Protein AF-A0A965CHT2-F1 (afdb_monomer)

Nearest PDB structures (foldseek):
  9brq-assembly1_7  TM=2.466E-01  e=1.094E+00  Mus musculus
  5d80-assembly1_G  TM=2.137E-01  e=1.612E+00  Saccharomyces cerevisiae S288C
  6o7x-assembly1_M  TM=2.113E-01  e=2.885E+00  Saccharomyces cerevisiae S288C
  4kis-assembly2_B  TM=2.046E-01  e=5.877E+00  Listeria innocua Clip11262

Structure (mmCIF, N/CA/C/O backbone):
data_AF-A0A965CHT2-F1
#
_entry.id   AF-A0A965CHT2-F1
#
loop_
_atom_site.group_PDB
_atom_site.id
_atom_site.type_symbol
_atom_site.label_atom_id
_atom_site.label_alt_id
_atom_site.label_comp_id
_atom_site.label_asym_id
_atom_site.label_entity_id
_atom_site.label_seq_id
_atom_site.pdbx_PDB_ins_code
_atom_site.Cartn_x
_atom_site.Cartn_y
_atom_site.Cartn_z
_atom_site.occupancy
_atom_site.B_iso_or_equiv
_atom_site.auth_seq_id
_atom_site.auth_comp_id
_atom_site.auth_asym_id
_atom_site.auth_atom_id
_atom_site.pdbx_PDB_model_num
ATOM 1 N N . MET A 1 1 ? -28.633 14.892 20.168 1.00 70.06 1 MET A N 1
ATOM 2 C CA . MET A 1 1 ? -27.522 13.957 20.407 1.00 70.06 1 MET A CA 1
ATOM 3 C C . MET A 1 1 ? -26.345 14.785 20.874 1.00 70.06 1 MET A C 1
ATOM 5 O O . MET A 1 1 ? -26.027 15.760 20.203 1.00 70.06 1 MET A O 1
ATOM 9 N N . THR A 1 2 ? -25.797 14.495 22.045 1.00 93.12 2 THR A N 1
ATOM 10 C CA . THR A 1 2 ? -24.672 15.242 22.618 1.00 93.12 2 THR A CA 1
ATOM 11 C C . THR A 1 2 ? -23.346 14.760 22.028 1.00 93.12 2 THR A C 1
ATOM 13 O O . THR A 1 2 ? -23.246 13.650 21.496 1.00 93.12 2 THR A O 1
ATOM 16 N N . ASP A 1 3 ? -22.300 15.576 22.137 1.00 91.50 3 ASP A N 1
ATOM 17 C CA . ASP A 1 3 ? -20.954 15.207 21.679 1.00 91.50 3 ASP A CA 1
ATOM 18 C C . ASP A 1 3 ? -20.419 13.943 22.367 1.00 91.50 3 ASP A C 1
ATOM 20 O O . ASP A 1 3 ? -19.670 13.163 21.771 1.00 91.50 3 ASP A O 1
ATOM 24 N N . ASP A 1 4 ? -20.829 13.703 23.610 1.00 91.94 4 ASP A N 1
ATOM 25 C CA . ASP A 1 4 ? -20.430 12.520 24.368 1.00 91.94 4 ASP A CA 1
ATOM 26 C C . ASP A 1 4 ? -21.152 11.255 23.881 1.00 91.94 4 ASP A C 1
ATOM 28 O O . ASP A 1 4 ? -20.530 10.193 23.765 1.00 91.94 4 ASP A O 1
ATOM 32 N N . GLU A 1 5 ? -22.424 11.370 23.485 1.00 91.69 5 GLU A N 1
ATOM 33 C CA . GLU A 1 5 ? -23.174 10.286 22.835 1.00 91.69 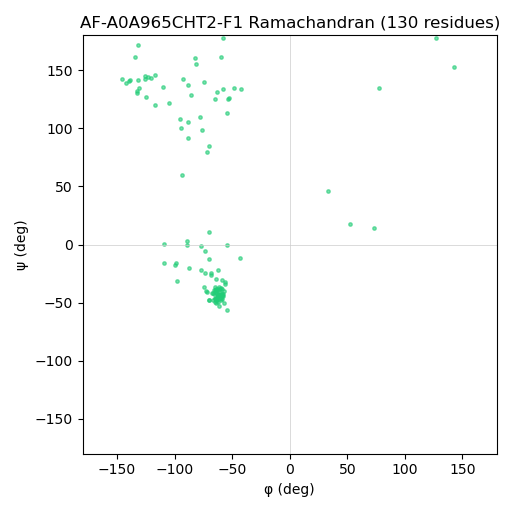5 GLU A CA 1
ATOM 34 C C . GLU A 1 5 ? -22.558 9.912 21.476 1.00 91.69 5 GLU A C 1
ATOM 36 O O . GLU A 1 5 ? -22.420 8.724 21.154 1.00 91.69 5 GLU A O 1
ATOM 41 N N . ILE A 1 6 ? -22.107 10.911 20.703 1.00 93.06 6 ILE A N 1
ATOM 42 C CA . ILE A 1 6 ? -21.389 10.705 19.435 1.00 93.06 6 ILE A CA 1
ATOM 43 C C . ILE A 1 6 ? -20.080 9.943 19.681 1.00 93.06 6 ILE A C 1
ATOM 45 O O . ILE A 1 6 ? -19.838 8.903 19.063 1.00 93.06 6 ILE A O 1
ATOM 49 N N . LYS A 1 7 ? -19.237 10.416 20.609 1.00 92.75 7 LYS A N 1
ATOM 50 C CA . LYS A 1 7 ? -17.935 9.792 20.914 1.00 92.75 7 LYS A CA 1
ATOM 51 C C . LYS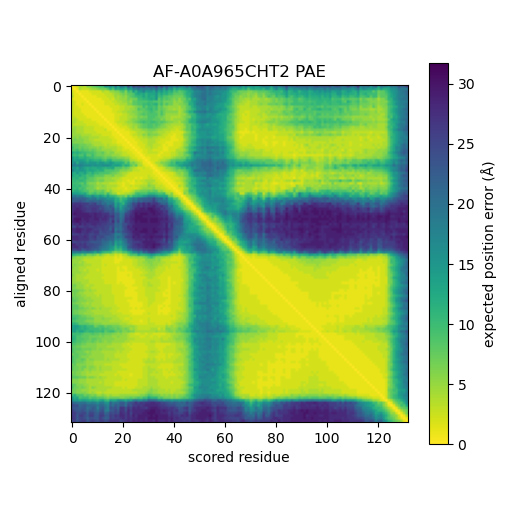 A 1 7 ? -18.084 8.358 21.414 1.00 92.75 7 LYS A C 1
ATOM 53 O O . LYS A 1 7 ? -17.318 7.487 20.999 1.00 92.75 7 LYS A O 1
ATOM 58 N N . SER A 1 8 ? -19.059 8.105 22.286 1.00 92.69 8 SER A N 1
ATOM 59 C CA . SER A 1 8 ? -19.357 6.763 22.794 1.00 92.69 8 SER A CA 1
ATOM 60 C C . SER A 1 8 ? -19.741 5.812 21.658 1.00 92.69 8 SER A C 1
ATOM 62 O O . SER A 1 8 ? -19.180 4.720 21.522 1.00 92.69 8 SER A O 1
ATOM 64 N N . THR A 1 9 ? -20.618 6.273 20.764 1.00 92.69 9 THR A N 1
ATOM 65 C CA . THR A 1 9 ? -21.055 5.500 19.598 1.00 92.69 9 THR A CA 1
ATOM 66 C C . THR A 1 9 ? -19.890 5.182 18.661 1.00 92.69 9 THR A C 1
ATOM 68 O O . THR A 1 9 ? -19.735 4.031 18.253 1.00 92.69 9 THR A O 1
ATOM 71 N N . LEU A 1 10 ? -19.024 6.157 18.371 1.00 90.94 10 LEU A N 1
ATOM 72 C CA . LEU A 1 10 ? -17.845 5.957 17.522 1.00 90.94 10 LEU A CA 1
ATOM 73 C C . LEU A 1 10 ? -16.864 4.941 18.114 1.00 90.94 10 LEU A C 1
ATOM 75 O O . LEU A 1 10 ? -16.393 4.062 17.393 1.00 90.94 10 LEU A O 1
ATOM 79 N N . ARG A 1 11 ? -16.597 5.003 19.426 1.00 89.50 11 ARG A N 1
ATOM 80 C CA . ARG A 1 11 ? -15.729 4.025 20.106 1.00 89.50 11 ARG A CA 1
ATOM 81 C C . ARG A 1 11 ? -16.292 2.612 20.011 1.00 89.50 11 ARG A C 1
ATOM 83 O O . ARG A 1 11 ? -15.547 1.684 19.707 1.00 89.50 11 ARG A O 1
ATOM 90 N N . ARG A 1 12 ? -17.604 2.460 20.216 1.00 90.50 12 ARG A N 1
ATOM 91 C CA . ARG A 1 12 ? -18.296 1.171 20.088 1.00 90.50 12 ARG A CA 1
ATOM 92 C C . ARG A 1 12 ? -18.244 0.634 18.658 1.00 90.50 12 ARG A C 1
ATOM 94 O O . ARG A 1 12 ? -18.065 -0.562 18.463 1.00 90.50 12 ARG A O 1
ATOM 101 N N . ILE A 1 13 ? -18.405 1.486 17.648 1.00 90.25 13 ILE A N 1
ATOM 102 C CA . ILE A 1 13 ? -18.268 1.065 16.246 1.00 90.25 13 ILE A CA 1
ATOM 103 C C . ILE A 1 13 ? -16.829 0.608 15.988 1.00 90.25 13 ILE A C 1
ATOM 105 O O . ILE A 1 13 ? -16.605 -0.505 15.521 1.00 90.25 13 ILE A O 1
ATOM 109 N N . GLN A 1 14 ? -15.847 1.424 16.371 1.00 87.12 14 GLN A N 1
ATOM 110 C CA . GLN A 1 14 ? -14.428 1.132 16.185 1.00 87.12 14 GLN A CA 1
ATOM 111 C C . GLN A 1 14 ? -13.991 -0.189 16.836 1.00 87.12 14 GLN A C 1
ATOM 113 O O . GLN A 1 14 ? -13.207 -0.925 16.237 1.00 87.12 14 GLN A O 1
ATOM 118 N N . SER A 1 15 ? -14.494 -0.516 18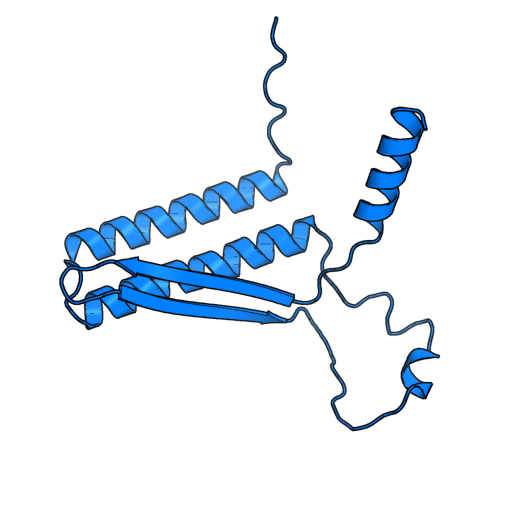.031 1.00 83.56 15 SER A N 1
ATOM 119 C CA . SER A 1 15 ? -14.158 -1.773 18.713 1.00 83.56 15 SER A CA 1
ATOM 120 C C . SER A 1 15 ? -14.729 -3.012 18.016 1.00 83.56 15 SER A C 1
ATOM 122 O O . SER A 1 15 ? -14.152 -4.095 18.136 1.00 83.56 15 SER A O 1
ATOM 124 N N . ASN A 1 16 ? -15.832 -2.855 17.278 1.00 85.75 16 ASN A N 1
ATOM 125 C CA . ASN A 1 16 ? -16.559 -3.951 16.634 1.00 85.75 16 ASN A CA 1
ATOM 126 C C . ASN A 1 16 ? -16.224 -4.136 15.148 1.00 85.75 16 ASN A C 1
ATOM 128 O O . ASN A 1 16 ? -16.510 -5.196 14.603 1.00 85.75 16 ASN A O 1
ATOM 132 N N . ILE A 1 17 ? -15.594 -3.159 14.483 1.00 88.19 17 ILE A N 1
ATOM 133 C CA . ILE A 1 17 ? -15.171 -3.334 13.086 1.00 88.19 17 ILE A CA 1
ATOM 134 C C . ILE A 1 17 ? -14.128 -4.455 12.983 1.00 88.19 17 ILE A C 1
ATOM 136 O O . ILE A 1 17 ? -13.118 -4.463 13.698 1.00 88.19 17 ILE A O 1
ATOM 140 N N . ARG A 1 18 ? -14.361 -5.371 12.040 1.00 88.00 18 ARG A N 1
ATOM 141 C CA . ARG A 1 18 ? -13.425 -6.413 11.613 1.00 88.00 18 ARG A CA 1
ATOM 142 C C . ARG A 1 18 ? -13.222 -6.315 10.106 1.00 88.00 18 ARG A C 1
ATOM 144 O O . ARG A 1 18 ? -14.183 -6.259 9.347 1.00 88.00 18 ARG A O 1
ATOM 151 N N . VAL A 1 19 ? -11.965 -6.238 9.680 1.00 88.88 19 VAL A N 1
ATOM 152 C CA . VAL A 1 19 ? -11.572 -6.123 8.271 1.00 88.88 19 VAL A CA 1
ATOM 153 C C . VAL A 1 19 ? -11.023 -7.463 7.801 1.00 88.88 19 VAL A C 1
ATOM 155 O O . VAL A 1 19 ? -10.041 -7.960 8.342 1.00 88.88 19 VAL A O 1
ATOM 158 N N . THR A 1 20 ? -11.623 -8.033 6.763 1.00 89.56 20 THR A N 1
ATOM 159 C CA . THR A 1 20 ? -11.249 -9.357 6.235 1.00 89.56 20 THR A CA 1
ATOM 160 C C . THR A 1 20 ? -10.353 -9.288 5.002 1.00 89.56 20 THR A C 1
ATOM 162 O O . THR A 1 20 ? -9.693 -10.266 4.661 1.00 89.56 20 THR A O 1
ATOM 165 N N . LYS A 1 21 ? -10.285 -8.134 4.328 1.00 88.69 21 LYS A N 1
ATOM 166 C CA . LYS A 1 21 ? -9.500 -7.949 3.104 1.00 88.69 21 LYS A CA 1
ATOM 167 C C . LYS A 1 21 ? -8.913 -6.548 3.027 1.00 88.69 21 LYS A C 1
ATOM 169 O O . LYS A 1 21 ? -9.574 -5.568 3.364 1.00 88.69 21 LYS A O 1
ATOM 174 N N . VAL A 1 22 ? -7.691 -6.457 2.512 1.00 91.62 22 VAL A N 1
ATOM 175 C CA . VAL A 1 22 ? -7.058 -5.194 2.118 1.00 91.62 22 VAL A CA 1
ATOM 176 C C . VAL A 1 22 ? -6.701 -5.233 0.638 1.00 91.62 22 VAL A C 1
ATOM 178 O O . VAL A 1 22 ? -6.315 -6.272 0.098 1.00 91.62 22 VAL A O 1
ATOM 181 N N . VAL A 1 23 ? -6.846 -4.091 -0.027 1.00 92.38 23 VAL A N 1
ATOM 182 C CA . VAL A 1 23 ? -6.524 -3.906 -1.445 1.00 92.38 23 VAL A CA 1
ATOM 183 C C . VAL A 1 23 ? -5.681 -2.645 -1.578 1.00 92.38 23 VAL A C 1
ATOM 185 O O . VAL A 1 23 ? -5.924 -1.660 -0.877 1.00 92.38 23 VAL A O 1
ATOM 188 N N . ALA A 1 24 ? -4.691 -2.674 -2.464 1.00 94.06 24 ALA A N 1
ATOM 189 C CA . ALA A 1 24 ? -3.931 -1.499 -2.852 1.00 94.06 24 ALA A CA 1
ATOM 190 C C . ALA A 1 24 ? -3.604 -1.541 -4.344 1.00 94.06 24 ALA A C 1
ATOM 192 O O . ALA A 1 24 ? -3.233 -2.580 -4.889 1.00 94.06 24 ALA A O 1
ATOM 193 N N . THR A 1 25 ? -3.725 -0.392 -4.993 1.00 93.44 25 THR A N 1
ATOM 194 C CA . THR A 1 25 ? -3.445 -0.216 -6.418 1.00 93.44 25 THR A CA 1
ATOM 195 C C . THR A 1 25 ? -2.551 0.992 -6.601 1.00 93.44 25 THR A C 1
ATOM 197 O O . THR A 1 25 ? -2.828 2.051 -6.035 1.00 93.44 25 THR A O 1
ATOM 200 N N . ARG A 1 26 ? -1.519 0.855 -7.429 1.00 94.12 26 ARG A N 1
ATOM 201 C CA . ARG A 1 26 ? -0.620 1.944 -7.792 1.00 94.12 26 ARG A CA 1
ATOM 202 C C . ARG A 1 26 ? -0.526 2.100 -9.298 1.00 94.12 26 ARG A C 1
ATOM 204 O O . ARG A 1 26 ? -0.503 1.110 -10.025 1.00 94.12 26 ARG A O 1
ATOM 211 N N . SER A 1 27 ? -0.386 3.348 -9.737 1.00 94.06 27 SER A N 1
ATOM 212 C CA . SER A 1 27 ? 0.131 3.691 -11.054 1.00 94.06 27 SER A CA 1
ATOM 213 C C . SER A 1 27 ? 1.442 4.483 -10.981 1.00 94.06 27 SER A C 1
ATOM 215 O O . SER A 1 27 ? 1.666 5.288 -10.067 1.00 94.06 27 SER A O 1
ATOM 217 N N . VAL A 1 28 ? 2.315 4.252 -11.959 1.00 92.38 28 VAL A N 1
ATOM 218 C CA . VAL A 1 28 ? 3.513 5.049 -12.239 1.00 92.38 28 VAL A CA 1
ATOM 219 C C . VAL A 1 28 ? 3.344 5.649 -13.624 1.00 92.38 28 VAL A C 1
ATOM 221 O O . VAL A 1 28 ? 3.189 4.925 -14.605 1.00 92.38 28 VAL A O 1
ATOM 224 N N . LYS A 1 29 ? 3.361 6.979 -13.693 1.00 90.38 29 LYS A N 1
ATOM 225 C CA . LYS A 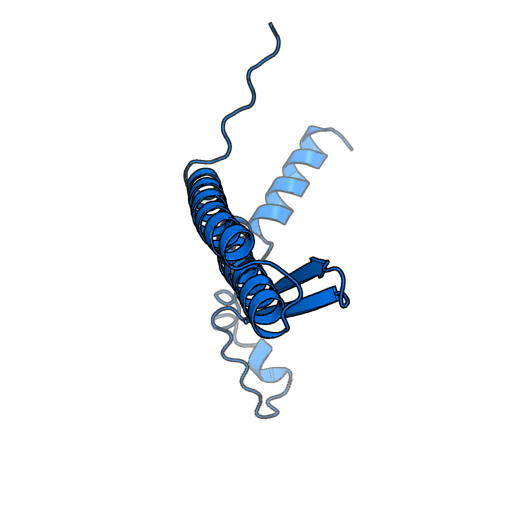1 29 ? 3.239 7.708 -14.954 1.00 90.38 29 LYS A CA 1
ATOM 226 C C . LYS A 1 29 ? 4.609 7.857 -15.600 1.00 90.38 29 LYS A C 1
ATOM 228 O O . LYS A 1 29 ? 5.541 8.331 -14.951 1.00 90.38 29 LYS A O 1
ATOM 233 N N . GLY A 1 30 ? 4.722 7.487 -16.869 1.00 84.81 30 GLY A N 1
ATOM 234 C CA . GLY A 1 30 ? 5.933 7.659 -17.664 1.00 84.81 30 GLY A CA 1
ATOM 235 C C . GLY A 1 30 ? 5.639 8.277 -19.024 1.00 84.81 30 GLY A C 1
ATOM 236 O O . GLY A 1 30 ? 4.489 8.429 -19.429 1.00 84.81 30 GLY A O 1
ATOM 237 N N . LYS A 1 31 ? 6.698 8.635 -19.757 1.00 78.69 31 LYS A N 1
ATOM 238 C CA . LYS A 1 31 ? 6.553 9.237 -21.095 1.00 78.69 31 LYS A CA 1
ATOM 239 C C . LYS A 1 31 ? 5.910 8.285 -22.112 1.00 78.69 31 LYS A C 1
ATOM 241 O O . LYS A 1 31 ? 5.252 8.761 -23.028 1.00 78.69 31 LYS A O 1
ATOM 246 N N . GLY A 1 32 ? 6.106 6.974 -21.954 1.00 80.75 32 GLY A N 1
ATOM 247 C CA . GLY A 1 32 ? 5.536 5.932 -22.816 1.00 80.75 32 GLY A CA 1
ATOM 248 C C . GLY A 1 32 ? 4.157 5.425 -22.382 1.00 80.75 32 GLY A C 1
ATOM 249 O O . GLY A 1 32 ? 3.632 4.510 -23.009 1.00 80.75 32 GLY A O 1
ATOM 250 N N . GLY A 1 33 ? 3.568 6.003 -21.329 1.00 86.62 33 GLY A N 1
ATOM 251 C CA . GLY A 1 33 ? 2.273 5.601 -20.783 1.00 86.62 33 GLY A CA 1
ATOM 252 C C . GLY A 1 33 ? 2.309 5.319 -19.282 1.00 86.62 33 GLY A C 1
ATOM 253 O O . GLY A 1 33 ? 3.352 5.400 -18.626 1.00 86.62 33 GLY A O 1
ATOM 254 N N . ASP A 1 34 ? 1.139 4.990 -18.741 1.00 91.00 34 ASP A N 1
ATOM 255 C CA . ASP A 1 34 ? 0.962 4.655 -17.332 1.00 91.00 34 ASP A CA 1
ATOM 256 C C . ASP A 1 34 ? 1.179 3.152 -17.114 1.00 91.00 34 ASP A C 1
ATOM 258 O O . ASP A 1 34 ? 0.703 2.312 -17.875 1.00 91.00 34 ASP A O 1
ATOM 262 N N . THR A 1 35 ? 1.895 2.805 -16.049 1.00 90.81 35 THR A N 1
ATOM 263 C CA . THR A 1 35 ? 2.087 1.418 -15.611 1.00 90.81 35 THR A CA 1
ATOM 264 C C . THR A 1 35 ? 1.329 1.180 -14.316 1.00 90.81 35 THR A C 1
ATOM 266 O O . THR A 1 35 ? 1.402 2.016 -13.418 1.00 90.81 35 THR A O 1
ATOM 269 N N . TYR A 1 36 ? 0.624 0.054 -14.199 1.00 92.06 36 TYR A N 1
ATOM 270 C CA . TYR A 1 36 ? -0.266 -0.236 -13.073 1.00 92.06 36 TYR A CA 1
ATOM 271 C C . TYR A 1 36 ? 0.110 -1.539 -12.370 1.00 92.06 36 TYR A C 1
ATOM 273 O O . TYR A 1 36 ? 0.472 -2.518 -13.019 1.00 92.06 36 TYR A O 1
ATOM 281 N N . ALA A 1 37 ? -0.048 -1.569 -11.049 1.00 91.62 37 ALA A N 1
ATOM 282 C CA . ALA A 1 37 ? 0.011 -2.788 -10.254 1.00 91.62 37 ALA A CA 1
ATOM 283 C C . ALA A 1 37 ? -1.073 -2.773 -9.170 1.00 91.62 37 ALA A C 1
ATOM 285 O O . ALA A 1 37 ? -1.341 -1.738 -8.555 1.00 91.62 37 ALA A O 1
ATOM 286 N N . GLY A 1 38 ? -1.698 -3.926 -8.933 1.00 89.50 38 GLY A N 1
ATOM 287 C CA . GLY A 1 38 ? -2.747 -4.104 -7.934 1.00 89.50 38 GLY A CA 1
ATOM 288 C C . GLY A 1 38 ? -2.491 -5.349 -7.101 1.00 89.50 38 GLY A C 1
ATOM 289 O O . GLY A 1 38 ? -2.212 -6.413 -7.644 1.00 89.50 38 GLY A O 1
ATOM 290 N N . PHE A 1 39 ? -2.585 -5.208 -5.783 1.00 87.31 39 PHE A N 1
ATOM 291 C CA . PHE A 1 39 ? -2.429 -6.300 -4.833 1.00 87.31 39 PHE A CA 1
ATOM 292 C C . PHE A 1 39 ? -3.649 -6.353 -3.923 1.00 87.31 39 PHE A C 1
ATOM 294 O O . PHE A 1 39 ? -4.189 -5.326 -3.503 1.00 87.31 39 PHE A O 1
ATOM 301 N N . SER A 1 40 ? -4.071 -7.565 -3.584 1.00 87.81 40 SER A N 1
ATOM 302 C CA . SER A 1 40 ? -5.087 -7.788 -2.565 1.00 87.81 40 SER A CA 1
ATOM 303 C C . SER A 1 40 ? -4.707 -8.973 -1.697 1.00 87.81 40 SER A C 1
ATOM 305 O O . SER A 1 40 ? -4.198 -9.963 -2.217 1.00 87.81 40 SER A O 1
ATOM 307 N N . ALA A 1 41 ? -4.967 -8.870 -0.398 1.00 83.75 41 ALA A N 1
ATOM 308 C CA . ALA A 1 41 ? -4.707 -9.929 0.566 1.00 83.75 41 ALA A CA 1
ATOM 309 C C . ALA A 1 41 ? -5.938 -10.131 1.454 1.00 83.75 41 ALA A C 1
ATOM 311 O O . ALA A 1 41 ? -6.493 -9.159 1.979 1.00 83.75 41 ALA A O 1
ATOM 312 N N . ALA A 1 42 ? -6.361 -11.386 1.593 1.00 84.25 42 ALA A N 1
ATOM 313 C CA . ALA A 1 42 ? -7.405 -11.804 2.522 1.00 84.25 42 ALA A CA 1
ATOM 314 C C . ALA A 1 42 ? -6.772 -12.250 3.850 1.00 84.25 42 ALA A C 1
ATOM 316 O O . ALA A 1 42 ? -5.693 -12.845 3.860 1.00 84.25 42 ALA A O 1
ATOM 317 N N . TRP A 1 43 ? -7.420 -11.931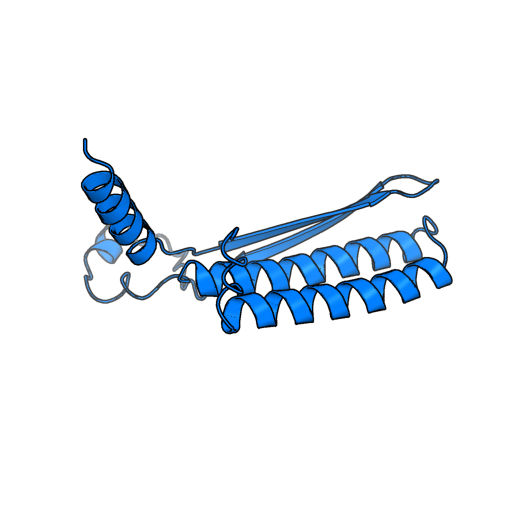 4.969 1.00 79.06 43 TRP A N 1
ATOM 318 C CA . TRP A 1 43 ? -6.922 -12.226 6.309 1.00 79.06 43 TRP A CA 1
ATOM 319 C C . TRP A 1 43 ? -7.492 -13.530 6.846 1.00 79.06 43 TRP A C 1
ATOM 321 O O . TRP A 1 43 ? -8.660 -13.554 7.224 1.00 79.06 43 TRP A O 1
ATOM 331 N N . ASN A 1 44 ? -6.646 -14.566 6.914 1.00 66.19 44 ASN A N 1
ATOM 332 C CA . ASN A 1 44 ? -6.911 -15.865 7.549 1.00 66.19 44 ASN A CA 1
ATOM 333 C C . ASN A 1 44 ? -8.379 -16.320 7.447 1.00 66.19 44 ASN A C 1
ATOM 335 O O . ASN A 1 44 ? -9.009 -16.705 8.431 1.00 66.19 44 ASN A O 1
ATOM 339 N N . THR A 1 45 ? -8.943 -16.202 6.247 1.00 56.69 45 THR A N 1
ATOM 340 C CA . THR A 1 45 ? -10.293 -16.647 5.953 1.00 56.69 45 THR A CA 1
ATOM 341 C C . THR A 1 45 ? -10.189 -18.102 5.533 1.00 56.69 45 THR A C 1
ATOM 343 O O . THR A 1 45 ? -9.762 -18.390 4.414 1.00 56.69 45 THR A O 1
ATOM 346 N N . VAL A 1 46 ? -10.588 -19.025 6.406 1.00 52.22 46 VAL A N 1
ATOM 347 C CA . VAL A 1 46 ? -11.064 -20.332 5.943 1.00 52.22 46 VAL A CA 1
ATOM 348 C C . VAL A 1 46 ? -12.430 -20.054 5.318 1.00 52.22 46 VAL A C 1
ATOM 350 O O . VAL A 1 46 ? -13.458 -20.154 5.974 1.00 52.22 46 VAL A O 1
ATOM 353 N N . GLN A 1 47 ? -12.439 -19.547 4.084 1.00 50.28 47 GLN A N 1
ATOM 354 C CA . GLN A 1 47 ? -13.656 -19.573 3.283 1.00 50.28 47 GLN A CA 1
ATOM 355 C C . GLN A 1 47 ? -13.789 -21.011 2.803 1.00 50.28 47 GLN A C 1
ATOM 357 O O . GLN A 1 47 ? -13.089 -21.431 1.884 1.00 50.28 47 GLN A O 1
ATOM 362 N N . ASP A 1 48 ? -14.623 -21.775 3.502 1.00 43.19 48 ASP A N 1
ATOM 363 C CA . ASP A 1 48 ? -15.021 -23.107 3.076 1.00 43.19 48 ASP A CA 1
ATOM 364 C C . ASP A 1 48 ? -15.936 -22.938 1.852 1.00 43.19 48 ASP A C 1
ATOM 366 O O . ASP A 1 48 ? -17.153 -22.814 1.956 1.00 43.19 48 ASP A O 1
ATOM 370 N N . ASP A 1 49 ? -15.326 -22.818 0.670 1.00 44.94 49 ASP A N 1
ATOM 371 C CA . ASP A 1 49 ? -15.997 -22.556 -0.616 1.00 44.94 49 ASP A CA 1
ATOM 372 C C . ASP A 1 49 ? -16.820 -23.771 -1.111 1.00 44.94 49 ASP A C 1
ATOM 374 O O . ASP A 1 49 ? -17.289 -23.826 -2.249 1.00 44.94 49 ASP A O 1
ATOM 378 N N . ALA A 1 50 ? -17.014 -24.777 -0.255 1.00 42.31 50 ALA A N 1
ATOM 379 C CA . ALA A 1 50 ? -17.754 -25.997 -0.528 1.00 42.31 50 ALA A CA 1
ATOM 380 C C . ALA A 1 50 ? -19.227 -25.882 -0.102 1.00 42.31 50 ALA A C 1
ATOM 382 O O . ALA A 1 50 ? -19.686 -26.657 0.725 1.00 42.31 50 ALA A O 1
ATOM 383 N N . GLY A 1 51 ? -19.982 -24.933 -0.670 1.00 45.69 51 GLY A N 1
ATOM 384 C CA . GLY A 1 51 ? -21.455 -25.000 -0.769 1.00 45.69 51 GLY A CA 1
ATOM 385 C C . GLY A 1 51 ? -22.261 -25.275 0.515 1.00 45.69 51 GLY A C 1
ATOM 386 O O . GLY A 1 51 ? -23.423 -25.675 0.423 1.00 45.69 51 GLY A O 1
ATOM 387 N N . GLY A 1 52 ? -21.673 -25.088 1.696 1.00 42.50 52 GLY A N 1
ATOM 388 C CA . GLY A 1 52 ? -22.312 -25.300 2.985 1.00 42.50 52 GLY A CA 1
ATOM 389 C C . GLY A 1 52 ? -23.210 -24.116 3.286 1.00 42.50 52 GLY A C 1
ATOM 390 O O . GLY A 1 52 ? -22.733 -23.005 3.493 1.00 42.50 52 GLY A O 1
ATOM 391 N N . GLY A 1 53 ? -24.518 -24.351 3.234 1.00 46.34 53 GLY A N 1
ATOM 392 C CA . GLY A 1 53 ? -25.530 -23.343 3.491 1.00 46.34 53 GLY A CA 1
ATOM 393 C C . GLY A 1 53 ? -25.421 -22.706 4.876 1.00 46.34 53 GLY A C 1
ATOM 394 O O . GLY A 1 53 ? -24.615 -23.079 5.724 1.00 46.34 53 GLY A O 1
ATOM 395 N N . ILE A 1 54 ? -26.325 -21.756 5.080 1.00 50.03 54 ILE A N 1
ATOM 396 C CA . ILE A 1 54 ? -26.566 -20.911 6.260 1.00 50.03 54 ILE A CA 1
ATOM 397 C C . ILE A 1 54 ? -26.514 -21.652 7.625 1.00 50.03 54 ILE A C 1
ATOM 399 O O . ILE A 1 54 ? -26.415 -21.006 8.659 1.00 50.03 54 ILE A O 1
ATOM 403 N N . ASP A 1 55 ? -26.492 -22.985 7.654 1.00 48.22 55 ASP A N 1
ATOM 404 C CA . ASP A 1 55 ? -26.300 -23.807 8.855 1.00 48.22 55 ASP A CA 1
ATOM 405 C C . ASP A 1 55 ? -24.893 -23.731 9.482 1.00 48.22 55 ASP A C 1
ATOM 407 O O . ASP A 1 55 ? -24.764 -23.937 10.688 1.00 48.22 55 ASP A O 1
ATOM 411 N N . ALA A 1 56 ? -23.833 -23.393 8.732 1.00 49.47 56 ALA A N 1
ATOM 412 C CA . ALA A 1 56 ? -22.493 -23.220 9.322 1.00 49.47 56 ALA A CA 1
ATOM 413 C C . ALA A 1 56 ? -22.359 -21.920 10.152 1.00 49.47 56 ALA A C 1
ATOM 415 O O . ALA A 1 56 ? -21.573 -21.871 11.103 1.00 49.47 56 ALA A O 1
ATOM 416 N N . LEU A 1 57 ? -23.190 -20.911 9.847 1.00 49.19 57 LEU A N 1
ATOM 417 C CA . LEU A 1 57 ? -23.288 -19.627 10.562 1.00 49.19 57 LEU A CA 1
ATOM 418 C C . LEU A 1 57 ? -23.901 -19.761 11.970 1.00 49.19 57 LEU A C 1
ATOM 420 O O . LEU A 1 57 ? -23.847 -18.820 12.755 1.00 49.19 57 LEU A O 1
ATOM 424 N N . LEU A 1 58 ? -24.497 -20.911 12.312 1.00 50.59 58 LEU A N 1
ATOM 425 C CA . LEU A 1 58 ? -25.129 -21.148 13.619 1.00 50.59 58 LEU A CA 1
ATOM 426 C C . LEU A 1 58 ? -24.167 -21.723 14.673 1.00 50.59 58 LEU A C 1
ATOM 428 O O . LEU A 1 58 ? -24.567 -21.944 15.817 1.00 50.59 58 LEU A O 1
ATOM 432 N N . SER A 1 59 ? -22.895 -21.954 14.328 1.00 46.31 59 SER A N 1
ATOM 433 C CA . SER A 1 59 ? -21.872 -22.292 15.321 1.00 46.31 59 SER A CA 1
ATOM 434 C C . SER A 1 59 ? -21.226 -21.015 15.881 1.00 46.31 59 SER A C 1
ATOM 436 O O . SER A 1 59 ? -20.226 -20.513 15.374 1.00 46.31 59 SER A O 1
ATOM 438 N N . ASP A 1 60 ? -21.785 -20.510 16.986 1.00 47.41 60 ASP A N 1
ATOM 439 C CA . ASP A 1 60 ? -21.386 -19.281 17.713 1.00 47.41 60 ASP A CA 1
ATOM 440 C C . ASP A 1 60 ? -19.900 -19.206 18.150 1.00 47.41 60 ASP A C 1
ATOM 442 O O . ASP A 1 60 ? -19.459 -18.234 18.762 1.00 47.41 60 ASP A O 1
ATOM 446 N N . THR A 1 61 ? -19.095 -20.230 17.863 1.00 47.78 61 THR A N 1
ATOM 447 C CA . THR A 1 61 ? -17.688 -20.331 18.277 1.00 47.78 61 THR A CA 1
ATOM 448 C C . THR A 1 61 ? -16.676 -20.189 17.138 1.00 47.78 61 THR A C 1
ATOM 450 O O . THR A 1 61 ? -15.514 -19.914 17.433 1.00 47.78 61 THR A O 1
ATOM 453 N N . ALA A 1 62 ? -17.072 -2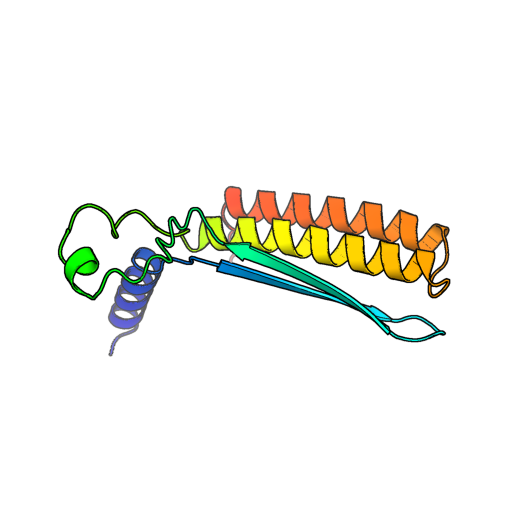0.304 15.862 1.00 44.31 62 ALA A N 1
ATOM 454 C CA . ALA A 1 62 ? -16.123 -20.293 14.737 1.00 44.31 62 ALA A CA 1
ATOM 455 C C . ALA A 1 62 ? -15.979 -18.926 14.034 1.00 44.31 62 ALA A C 1
ATOM 457 O O . ALA A 1 62 ? -14.891 -18.581 13.573 1.00 44.31 62 ALA A O 1
ATOM 458 N N . GLU A 1 63 ? -17.031 -18.103 13.981 1.00 45.91 63 GLU A N 1
ATOM 459 C CA . GLU A 1 63 ? -17.013 -16.856 13.193 1.00 45.91 63 GLU A CA 1
ATOM 460 C C . GLU A 1 63 ? -16.454 -15.637 13.944 1.00 45.91 63 GLU A C 1
ATOM 462 O O . GLU A 1 63 ? -15.971 -14.683 13.330 1.00 45.91 63 GLU A O 1
ATOM 467 N N . ALA A 1 64 ? -16.429 -15.669 15.278 1.00 47.03 64 ALA A N 1
ATOM 468 C CA . ALA A 1 64 ? -16.039 -14.516 16.093 1.00 47.03 64 ALA A CA 1
ATOM 469 C C . ALA A 1 64 ? -14.524 -14.192 16.087 1.00 47.03 64 ALA A C 1
ATOM 471 O O . ALA A 1 64 ? -14.118 -13.170 16.647 1.00 47.03 64 ALA A O 1
ATOM 472 N N . GLN A 1 65 ? -13.678 -15.018 15.453 1.00 53.03 65 GLN A N 1
ATOM 473 C CA . GLN A 1 65 ? -12.219 -14.813 15.381 1.00 53.03 65 GLN A CA 1
ATOM 474 C C . GLN A 1 65 ? -11.688 -14.409 13.992 1.00 53.03 65 GLN A C 1
ATOM 476 O O . GLN A 1 65 ? -10.484 -14.193 13.836 1.00 53.03 65 GLN A O 1
ATOM 481 N N . SER A 1 66 ? -12.548 -14.262 12.979 1.00 67.62 66 SER A N 1
ATOM 482 C CA . SER A 1 66 ? -12.111 -13.982 11.606 1.00 67.62 66 SER A CA 1
ATOM 483 C C . SER A 1 66 ? -12.103 -12.481 11.292 1.00 67.62 66 SER A C 1
ATOM 485 O O . SER A 1 66 ? -13.133 -11.872 11.011 1.00 67.62 66 SER A O 1
ATOM 487 N N . GLY A 1 67 ? -10.928 -11.849 11.335 1.00 78.00 67 GLY A N 1
ATOM 488 C CA . GLY A 1 67 ? -10.730 -10.505 10.782 1.00 78.00 67 GLY A CA 1
ATOM 489 C C . GLY A 1 67 ? -9.792 -9.614 11.587 1.00 78.00 67 GLY A C 1
ATOM 490 O O . GLY A 1 67 ? -9.663 -9.732 12.802 1.00 78.00 67 GLY A O 1
ATOM 491 N N . MET A 1 68 ? -9.154 -8.682 10.889 1.00 89.06 68 MET A N 1
ATOM 492 C CA . MET A 1 68 ? -8.245 -7.696 11.462 1.00 89.06 68 MET A CA 1
ATOM 493 C C . MET A 1 68 ? -9.018 -6.610 12.213 1.00 89.06 68 MET A C 1
ATOM 495 O O . MET A 1 68 ? -10.019 -6.079 11.724 1.00 89.06 68 MET A O 1
ATOM 499 N N . THR A 1 69 ? -8.500 -6.187 13.360 1.00 90.25 69 THR A N 1
ATOM 500 C CA . THR A 1 69 ? -8.829 -4.879 13.938 1.00 90.25 69 THR A CA 1
ATOM 501 C C . THR A 1 69 ? -8.447 -3.759 12.966 1.00 90.25 69 THR A C 1
ATOM 503 O O . THR A 1 69 ? -7.603 -3.934 12.086 1.00 90.25 69 THR A O 1
ATOM 506 N N . LEU A 1 70 ? -8.997 -2.553 13.143 1.00 89.50 70 LEU A N 1
ATOM 507 C CA . LEU A 1 70 ? -8.620 -1.405 12.301 1.00 89.50 70 LEU A CA 1
ATOM 508 C C . LEU A 1 70 ? -7.112 -1.113 12.312 1.00 89.50 70 LEU A C 1
ATOM 510 O O . LEU A 1 70 ? -6.559 -0.651 11.313 1.00 89.50 70 LEU A O 1
ATOM 514 N N . ARG A 1 71 ? -6.437 -1.373 13.437 1.00 90.56 71 ARG A N 1
ATOM 515 C CA . ARG A 1 71 ? -4.994 -1.153 13.557 1.00 90.56 71 ARG A CA 1
ATOM 516 C C . ARG A 1 71 ? -4.212 -2.165 12.725 1.00 90.56 71 ARG A C 1
ATOM 518 O O . ARG A 1 71 ? -3.345 -1.761 11.955 1.00 90.56 71 ARG A O 1
ATOM 525 N N . GLU A 1 72 ? -4.550 -3.445 12.840 1.00 91.44 72 GLU A N 1
ATOM 526 C CA . GLU A 1 72 ? -3.955 -4.522 12.040 1.00 91.44 72 GLU A CA 1
ATOM 527 C C . GLU A 1 72 ? -4.235 -4.321 10.552 1.00 91.44 72 GLU A C 1
ATOM 529 O O . GLU A 1 72 ? -3.313 -4.376 9.745 1.00 91.44 72 GLU A O 1
ATOM 534 N N . ALA A 1 73 ? -5.472 -3.964 10.197 1.00 93.06 73 ALA A N 1
ATOM 535 C CA . ALA A 1 73 ? -5.870 -3.681 8.824 1.00 93.06 73 ALA A CA 1
ATOM 536 C C . ALA A 1 73 ? -5.056 -2.537 8.215 1.00 93.06 73 ALA A C 1
ATOM 538 O O . ALA A 1 73 ? -4.663 -2.600 7.051 1.00 93.06 73 ALA A O 1
ATOM 539 N N . ARG A 1 74 ? -4.749 -1.501 9.005 1.00 94.50 74 ARG A N 1
ATOM 540 C CA . ARG A 1 74 ? -3.896 -0.394 8.564 1.00 94.50 74 ARG A CA 1
ATOM 541 C C . ARG A 1 74 ? -2.462 -0.853 8.305 1.00 94.50 74 ARG A C 1
ATOM 543 O O . ARG A 1 74 ? -1.889 -0.460 7.294 1.00 94.50 74 ARG A O 1
ATOM 550 N N . VAL A 1 75 ? -1.890 -1.688 9.176 1.00 95.06 75 VAL A N 1
ATOM 551 C CA . VAL A 1 75 ? -0.552 -2.266 8.952 1.00 95.06 75 VAL A CA 1
ATOM 552 C C . VAL A 1 75 ? -0.555 -3.167 7.716 1.00 95.06 75 VAL A C 1
ATOM 554 O O . VAL A 1 75 ? 0.289 -2.993 6.840 1.00 95.06 75 VAL A O 1
ATOM 557 N N . ALA A 1 76 ? -1.533 -4.065 7.595 1.00 94.94 76 ALA A N 1
ATOM 558 C CA . ALA A 1 76 ? -1.677 -4.957 6.450 1.00 94.94 76 ALA A CA 1
ATOM 559 C C . ALA A 1 76 ? -1.830 -4.175 5.138 1.00 94.94 76 ALA A C 1
ATOM 561 O O . ALA A 1 76 ? -1.150 -4.473 4.158 1.00 94.94 76 ALA A O 1
ATOM 562 N N . HIS A 1 77 ? -2.653 -3.122 5.125 1.00 96.12 77 HIS A N 1
ATOM 563 C CA . HIS A 1 77 ? -2.786 -2.242 3.969 1.00 96.12 77 HIS A CA 1
ATOM 564 C C . HIS A 1 77 ? -1.451 -1.591 3.595 1.00 96.12 77 HIS A C 1
ATOM 566 O O . HIS A 1 77 ? -1.088 -1.617 2.425 1.00 96.12 77 HIS A O 1
ATOM 572 N N . LEU A 1 78 ? -0.688 -1.064 4.561 1.00 97.19 78 LEU A N 1
ATOM 573 C CA . LEU A 1 78 ? 0.632 -0.478 4.292 1.00 97.19 78 LEU A CA 1
ATOM 574 C C . LEU A 1 78 ? 1.610 -1.505 3.702 1.00 97.19 78 LEU A C 1
ATOM 576 O O . LEU A 1 78 ? 2.367 -1.176 2.793 1.00 97.19 78 LEU A O 1
ATOM 580 N N . MET A 1 79 ? 1.576 -2.755 4.170 1.00 95.69 79 MET A N 1
ATOM 581 C CA . MET A 1 79 ? 2.402 -3.828 3.608 1.00 95.69 79 MET A CA 1
ATOM 582 C C . MET A 1 79 ? 2.015 -4.144 2.159 1.00 95.69 79 MET A C 1
ATOM 584 O O . MET A 1 79 ? 2.887 -4.235 1.297 1.00 95.69 79 MET A O 1
ATOM 588 N N . VAL A 1 80 ? 0.716 -4.278 1.883 1.00 95.38 80 VAL A N 1
ATOM 589 C CA . VAL A 1 80 ? 0.189 -4.582 0.543 1.00 95.38 80 VAL A CA 1
ATOM 590 C C . VAL A 1 80 ? 0.419 -3.415 -0.424 1.00 95.38 80 VAL A C 1
ATOM 592 O O . VAL A 1 80 ? 0.850 -3.628 -1.555 1.00 95.38 80 VAL A O 1
ATOM 595 N N . ALA A 1 81 ? 0.212 -2.180 0.029 1.00 96.69 81 ALA A N 1
ATOM 596 C CA . ALA A 1 81 ? 0.456 -0.970 -0.749 1.00 96.69 81 ALA A CA 1
ATOM 597 C C . ALA A 1 81 ? 1.934 -0.786 -1.097 1.00 96.69 81 ALA A C 1
ATOM 599 O O . ALA A 1 81 ? 2.248 -0.439 -2.233 1.00 96.69 81 ALA A O 1
ATOM 600 N N . MET A 1 82 ? 2.850 -1.108 -0.178 1.00 97.88 82 MET A N 1
ATOM 601 C CA . MET A 1 82 ? 4.281 -1.104 -0.481 1.00 97.88 82 MET A CA 1
ATOM 602 C C . MET A 1 82 ? 4.617 -2.054 -1.639 1.00 97.88 82 MET A C 1
ATOM 604 O O . MET A 1 82 ? 5.386 -1.680 -2.519 1.00 97.88 82 MET A O 1
ATOM 608 N N . GLN A 1 83 ? 4.038 -3.261 -1.669 1.00 97.69 83 GLN A N 1
ATOM 609 C CA . GLN A 1 83 ? 4.271 -4.203 -2.771 1.00 97.69 83 GLN A CA 1
ATOM 610 C C . GLN A 1 83 ? 3.683 -3.699 -4.090 1.00 97.69 83 GLN A C 1
ATOM 612 O O . GLN A 1 83 ? 4.357 -3.769 -5.115 1.00 97.69 83 GLN A O 1
ATOM 617 N N . ALA A 1 84 ? 2.475 -3.127 -4.058 1.00 96.44 84 ALA A N 1
ATOM 618 C CA . ALA A 1 84 ? 1.875 -2.498 -5.233 1.00 96.44 84 ALA A CA 1
ATOM 619 C C . ALA A 1 84 ? 2.749 -1.360 -5.780 1.00 96.44 84 ALA A C 1
ATOM 621 O O . ALA A 1 84 ? 2.978 -1.281 -6.986 1.00 96.44 84 ALA A O 1
ATOM 622 N N . ASP A 1 85 ? 3.290 -0.518 -4.900 1.00 97.44 85 ASP A N 1
ATOM 623 C CA . ASP A 1 85 ? 4.168 0.581 -5.286 1.00 97.44 85 ASP A CA 1
ATOM 624 C C . ASP A 1 85 ? 5.470 0.087 -5.924 1.00 97.44 85 ASP A C 1
ATOM 626 O O . ASP A 1 85 ? 5.854 0.591 -6.982 1.00 97.44 85 ASP A O 1
ATOM 630 N N . LEU A 1 86 ? 6.140 -0.896 -5.315 1.00 97.81 86 LEU A N 1
ATOM 631 C CA . LEU A 1 86 ? 7.380 -1.46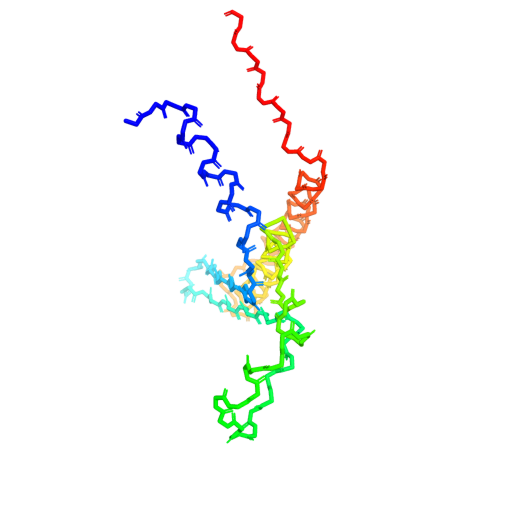3 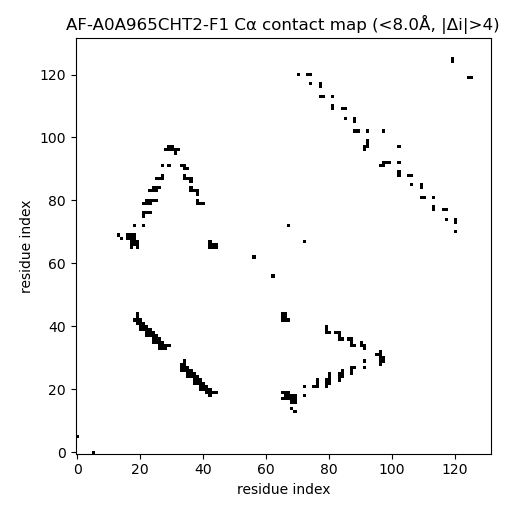-5.854 1.00 97.81 86 LEU A CA 1
ATOM 632 C C . LEU A 1 86 ? 7.137 -2.145 -7.205 1.00 97.81 86 LEU A C 1
ATOM 634 O O . LEU A 1 86 ? 7.819 -1.833 -8.175 1.00 97.81 86 LEU A O 1
ATOM 638 N N . ALA A 1 87 ? 6.106 -2.985 -7.306 1.00 97.12 87 ALA A N 1
ATOM 639 C CA . ALA A 1 87 ? 5.781 -3.690 -8.543 1.00 97.12 87 ALA A CA 1
ATOM 640 C C . ALA A 1 87 ? 5.438 -2.735 -9.697 1.00 97.12 87 ALA A C 1
ATOM 642 O O . ALA A 1 87 ? 5.838 -2.973 -10.836 1.00 97.12 87 ALA A O 1
ATOM 643 N N . ALA A 1 88 ? 4.736 -1.630 -9.418 1.00 97.00 88 ALA A N 1
ATOM 644 C CA . ALA A 1 88 ? 4.441 -0.627 -10.438 1.00 97.00 88 ALA A CA 1
ATOM 645 C C . ALA A 1 88 ? 5.720 0.056 -10.959 1.00 97.00 88 ALA A C 1
ATOM 647 O O . ALA A 1 88 ? 5.821 0.333 -12.154 1.00 97.00 88 ALA A O 1
ATOM 648 N N . HIS A 1 89 ? 6.708 0.299 -10.090 1.00 97.31 89 HIS A N 1
ATOM 649 C CA . HIS A 1 89 ? 8.001 0.853 -10.502 1.00 97.31 89 HIS A CA 1
ATOM 650 C C . HIS A 1 89 ? 8.856 -0.174 -11.245 1.00 97.31 89 HIS A C 1
ATOM 652 O O . HIS A 1 89 ? 9.466 0.184 -12.250 1.00 97.31 89 HIS A O 1
ATOM 658 N N . ASP A 1 90 ? 8.868 -1.435 -10.810 1.00 97.00 90 ASP A N 1
ATOM 659 C CA . ASP A 1 90 ? 9.556 -2.521 -11.515 1.00 97.00 90 ASP A CA 1
ATOM 660 C C . ASP A 1 90 ? 9.020 -2.682 -12.940 1.00 97.00 90 ASP A C 1
ATOM 662 O O . ASP A 1 90 ? 9.791 -2.700 -13.899 1.00 97.00 90 ASP A O 1
ATOM 666 N N . ALA A 1 91 ? 7.695 -2.706 -13.098 1.00 95.31 91 ALA A N 1
ATOM 667 C CA . ALA A 1 91 ? 7.061 -2.780 -14.408 1.00 95.31 91 ALA A CA 1
ATOM 668 C C . ALA A 1 91 ? 7.343 -1.526 -15.256 1.00 95.31 91 ALA A C 1
ATOM 670 O O . ALA A 1 91 ? 7.614 -1.641 -16.452 1.00 95.31 91 ALA A O 1
ATOM 671 N N . ALA A 1 92 ? 7.343 -0.331 -14.651 1.00 95.12 92 ALA A N 1
ATOM 672 C CA . ALA A 1 92 ? 7.653 0.904 -15.368 1.00 95.12 92 ALA A CA 1
ATOM 673 C C . ALA A 1 92 ? 9.111 0.933 -15.849 1.00 95.12 92 ALA A C 1
ATOM 675 O O . ALA A 1 92 ? 9.382 1.393 -16.959 1.00 95.12 92 ALA A O 1
ATOM 676 N N . LEU A 1 93 ? 10.053 0.433 -15.043 1.00 96.06 93 LEU A N 1
ATOM 677 C CA . LEU A 1 93 ? 11.449 0.308 -15.448 1.00 96.06 93 LEU A CA 1
ATOM 678 C C . LEU A 1 93 ? 11.599 -0.722 -16.571 1.00 96.06 93 LEU A C 1
AT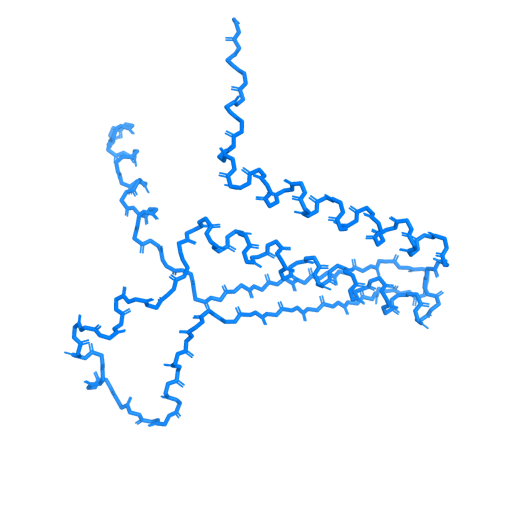OM 680 O O . LEU A 1 93 ? 12.232 -0.427 -17.583 1.00 96.06 93 LEU A O 1
ATOM 684 N N . ALA A 1 94 ? 10.993 -1.901 -16.412 1.00 94.44 94 ALA A N 1
ATOM 685 C CA . ALA A 1 94 ? 11.048 -2.974 -17.401 1.00 94.44 94 ALA A CA 1
ATOM 686 C C . ALA A 1 94 ? 10.460 -2.546 -18.756 1.00 94.44 94 ALA A C 1
ATOM 688 O O . ALA A 1 94 ? 11.005 -2.891 -19.800 1.00 94.44 94 ALA A O 1
ATOM 689 N N . GLY A 1 95 ? 9.391 -1.743 -18.741 1.00 92.44 95 GLY A N 1
ATOM 690 C CA . GLY A 1 95 ? 8.791 -1.152 -19.938 1.00 92.44 95 GLY A CA 1
ATOM 691 C C . GLY A 1 95 ? 9.556 0.043 -20.522 1.00 92.44 95 GLY A C 1
ATOM 692 O O . GLY A 1 95 ? 9.122 0.598 -21.526 1.00 92.44 95 GLY A O 1
ATOM 693 N N . GLY A 1 96 ? 10.663 0.477 -19.907 1.00 92.12 96 GLY A N 1
ATOM 694 C CA . GLY A 1 96 ? 11.447 1.633 -20.359 1.00 92.12 96 GLY A CA 1
ATOM 695 C C . GLY A 1 96 ? 10.787 2.995 -20.105 1.00 92.12 96 GLY A C 1
ATOM 696 O O . GLY A 1 96 ? 11.226 4.007 -20.649 1.00 92.12 96 GLY A O 1
ATOM 697 N N . ASN A 1 97 ? 9.744 3.047 -19.272 1.00 92.69 97 ASN A N 1
ATOM 698 C CA . ASN A 1 97 ? 8.973 4.261 -18.984 1.00 92.69 97 ASN A CA 1
ATOM 699 C C . ASN A 1 97 ? 9.682 5.216 -18.013 1.00 92.69 97 ASN A C 1
ATOM 701 O O . ASN A 1 97 ? 9.376 6.413 -17.990 1.00 92.69 97 ASN A O 1
ATOM 705 N N . ILE A 1 98 ? 10.619 4.696 -17.216 1.00 94.25 98 ILE A N 1
ATOM 706 C CA . ILE A 1 98 ? 11.419 5.440 -16.237 1.00 94.25 98 ILE A CA 1
ATOM 707 C C . ILE A 1 98 ? 12.899 5.048 -16.320 1.00 94.25 98 ILE A C 1
ATOM 709 O O . ILE A 1 98 ? 13.253 3.998 -16.850 1.00 94.25 98 ILE A O 1
ATOM 713 N N . SER A 1 99 ? 13.781 5.892 -15.777 1.00 94.88 99 SER A N 1
ATOM 714 C CA . SER A 1 99 ? 15.221 5.615 -15.742 1.00 94.88 99 SER A CA 1
ATOM 715 C C . SER A 1 99 ? 15.615 4.690 -14.584 1.00 94.88 99 SER A C 1
ATOM 717 O O . SER A 1 99 ? 14.984 4.689 -13.526 1.00 94.88 99 SER A O 1
ATOM 719 N N . ASN A 1 100 ? 16.738 3.978 -14.741 1.00 96.81 100 ASN A N 1
ATOM 720 C CA . ASN A 1 100 ? 17.343 3.163 -13.676 1.00 96.81 100 ASN A CA 1
ATOM 721 C C . ASN A 1 100 ? 17.654 3.968 -12.400 1.00 96.81 100 ASN A C 1
ATOM 723 O O . ASN A 1 100 ? 17.580 3.438 -11.293 1.00 96.81 100 ASN A O 1
ATOM 727 N N . ASN A 1 101 ? 18.035 5.243 -12.527 1.00 97.25 101 ASN A N 1
ATOM 728 C CA . ASN A 1 101 ? 18.318 6.085 -11.361 1.00 97.25 101 ASN A CA 1
ATOM 729 C C . ASN A 1 101 ? 17.034 6.410 -10.598 1.00 97.25 101 ASN A C 1
ATOM 731 O O . ASN A 1 101 ? 16.978 6.188 -9.391 1.00 97.25 101 ASN A O 1
ATOM 735 N N . TYR A 1 102 ? 15.992 6.838 -11.316 1.00 95.69 102 TYR A N 1
ATOM 736 C CA . TYR A 1 102 ? 14.693 7.139 -10.719 1.00 95.69 102 TYR A CA 1
ATOM 737 C C . TYR A 1 102 ? 14.083 5.910 -10.036 1.00 95.69 102 TYR A C 1
ATOM 739 O O . TYR A 1 102 ? 13.618 6.001 -8.902 1.00 95.69 102 TYR A O 1
ATOM 747 N N . HIS A 1 103 ? 14.150 4.741 -10.684 1.00 96.69 103 HIS A N 1
ATOM 748 C CA . HIS A 1 103 ? 13.691 3.475 -10.107 1.00 96.69 103 HIS A CA 1
ATOM 749 C C . HIS A 1 103 ? 14.384 3.153 -8.775 1.00 96.69 103 HIS A C 1
ATOM 751 O O . HIS A 1 103 ? 13.710 2.911 -7.772 1.00 96.69 103 HIS A O 1
ATOM 757 N N . ARG A 1 104 ? 15.722 3.222 -8.728 1.00 97.69 104 ARG A N 1
ATOM 758 C CA . ARG A 1 104 ? 16.497 2.923 -7.510 1.00 97.69 104 ARG A CA 1
ATOM 759 C C . ARG A 1 104 ? 16.176 3.877 -6.361 1.00 97.69 104 ARG A C 1
ATOM 761 O O . ARG A 1 104 ? 16.022 3.434 -5.220 1.00 97.69 104 ARG A O 1
ATOM 768 N N . GLU A 1 105 ? 16.071 5.171 -6.652 1.00 97.81 105 GLU A N 1
ATOM 769 C CA . GLU A 1 105 ? 15.703 6.189 -5.663 1.00 97.81 105 GLU A CA 1
ATOM 770 C C . GLU A 1 105 ? 14.285 5.966 -5.132 1.00 97.81 105 GLU A C 1
ATOM 772 O O . GLU A 1 105 ? 14.084 5.933 -3.914 1.00 97.81 105 GLU A O 1
ATOM 777 N N . ALA A 1 106 ? 13.324 5.719 -6.028 1.00 96.69 106 ALA A N 1
ATOM 778 C CA . ALA A 1 106 ? 11.944 5.425 -5.666 1.00 96.69 106 ALA A CA 1
ATOM 779 C C . ALA A 1 106 ? 11.851 4.176 -4.779 1.00 96.69 106 ALA A C 1
ATOM 781 O O . ALA A 1 106 ? 11.246 4.234 -3.712 1.00 96.69 106 ALA A O 1
ATOM 782 N N . HIS A 1 107 ? 12.518 3.076 -5.144 1.00 97.88 107 HIS A N 1
ATOM 783 C CA . HIS A 1 107 ? 12.526 1.837 -4.357 1.00 97.88 107 HIS A CA 1
ATOM 784 C C . HIS A 1 107 ? 13.040 2.051 -2.933 1.00 97.88 107 HIS A C 1
ATOM 786 O O . HIS A 1 107 ? 12.449 1.554 -1.968 1.00 97.88 107 HIS A O 1
ATOM 792 N N . ARG A 1 108 ? 14.135 2.805 -2.781 1.00 98.06 108 ARG A N 1
ATOM 793 C CA . ARG A 1 108 ? 14.683 3.141 -1.463 1.00 98.06 108 ARG A CA 1
ATOM 794 C C . ARG A 1 108 ? 13.708 4.009 -0.664 1.00 98.06 108 ARG A C 1
ATOM 796 O O . ARG A 1 108 ? 13.468 3.718 0.509 1.00 98.06 108 ARG A O 1
ATOM 803 N N . GLY A 1 109 ? 13.141 5.039 -1.292 1.00 98.12 109 GLY A N 1
ATOM 804 C CA . GLY A 1 109 ? 12.188 5.955 -0.665 1.00 98.12 109 GLY A CA 1
ATOM 805 C C . GLY A 1 109 ? 10.902 5.258 -0.218 1.00 98.12 109 GLY A C 1
ATOM 806 O O . GLY A 1 109 ? 10.497 5.410 0.931 1.00 98.12 109 GLY A O 1
ATOM 807 N N . ILE A 1 110 ? 10.308 4.433 -1.085 1.00 97.94 110 ILE A N 1
ATOM 808 C CA . ILE A 1 110 ? 9.105 3.635 -0.809 1.00 97.94 110 ILE A CA 1
ATOM 809 C C . ILE A 1 110 ? 9.329 2.781 0.442 1.00 97.94 110 ILE A C 1
ATOM 811 O O . ILE A 1 110 ? 8.615 2.937 1.432 1.00 97.94 110 ILE A O 1
ATOM 815 N N . LYS A 1 111 ? 10.376 1.948 0.458 1.00 97.81 111 LYS A N 1
ATOM 816 C CA . LYS A 1 111 ? 10.658 1.061 1.598 1.00 97.81 111 LYS A CA 1
ATOM 817 C C . LYS A 1 111 ? 10.857 1.835 2.903 1.00 97.81 111 LYS A C 1
ATOM 819 O O . LYS A 1 111 ? 10.322 1.434 3.938 1.00 97.81 111 LYS A O 1
ATOM 824 N N . ALA A 1 112 ? 11.593 2.947 2.861 1.00 97.94 112 ALA A N 1
ATOM 825 C CA . ALA A 1 112 ? 11.827 3.787 4.034 1.00 97.94 112 ALA A CA 1
ATOM 826 C C . ALA A 1 112 ? 10.526 4.420 4.561 1.00 97.94 112 ALA A C 1
ATOM 828 O O . ALA A 1 112 ? 10.251 4.363 5.761 1.00 97.94 112 ALA A O 1
ATOM 829 N N . ASN A 1 113 ? 9.702 4.966 3.665 1.00 97.69 113 ASN A N 1
ATOM 830 C CA . ASN A 1 113 ? 8.450 5.632 4.013 1.00 97.69 113 ASN A CA 1
ATOM 831 C C . ASN A 1 113 ? 7.435 4.665 4.624 1.00 97.69 113 ASN A C 1
ATOM 833 O O . ASN A 1 113 ? 6.929 4.938 5.712 1.00 97.69 113 ASN A O 1
ATOM 837 N N . TYR A 1 114 ? 7.186 3.517 3.988 1.00 97.62 114 TYR A N 1
ATOM 838 C CA . TYR A 1 114 ? 6.257 2.524 4.533 1.00 97.62 114 TYR A CA 1
ATOM 839 C C . TYR A 1 114 ? 6.754 1.957 5.866 1.00 97.62 114 TYR A C 1
ATOM 841 O O . TYR A 1 114 ? 5.964 1.821 6.798 1.00 97.62 114 TYR A O 1
ATOM 849 N N . SER A 1 115 ? 8.063 1.721 6.017 1.00 96.19 115 SER A N 1
ATOM 850 C CA . SER A 1 115 ? 8.639 1.287 7.300 1.00 96.19 115 SER A CA 1
ATOM 851 C C . SER A 1 115 ? 8.400 2.306 8.418 1.00 96.19 115 SER A C 1
ATOM 853 O O . SER A 1 115 ? 8.035 1.928 9.531 1.00 96.19 115 SER A O 1
ATOM 855 N N . ARG A 1 116 ? 8.572 3.604 8.132 1.00 97.12 116 ARG A N 1
ATOM 856 C CA . ARG A 1 116 ? 8.268 4.685 9.080 1.00 97.12 116 ARG A CA 1
ATOM 857 C C . ARG A 1 116 ? 6.780 4.708 9.438 1.00 97.12 116 ARG A C 1
ATOM 859 O O . ARG A 1 116 ? 6.447 4.690 10.618 1.00 97.12 116 ARG A O 1
ATOM 866 N N . MET A 1 117 ? 5.896 4.681 8.442 1.00 96.31 117 MET A N 1
ATOM 867 C CA . MET A 1 117 ? 4.446 4.731 8.663 1.00 96.31 117 MET A CA 1
ATOM 868 C C . MET A 1 117 ? 3.933 3.522 9.455 1.00 96.31 117 MET A C 1
ATOM 870 O O . MET A 1 117 ? 3.081 3.677 10.324 1.00 96.31 117 MET A O 1
ATOM 874 N N . ILE A 1 118 ? 4.471 2.322 9.218 1.00 95.06 118 ILE A N 1
ATOM 875 C CA . ILE A 1 118 ? 4.126 1.130 10.006 1.00 95.06 118 ILE A CA 1
ATOM 876 C C . ILE A 1 118 ? 4.517 1.326 11.478 1.00 95.06 118 ILE A C 1
ATOM 878 O O . ILE A 1 118 ? 3.713 1.045 12.367 1.00 95.06 118 ILE A O 1
ATOM 882 N N . ARG A 1 119 ? 5.712 1.867 11.753 1.00 94.06 119 ARG A N 1
ATOM 883 C CA . ARG A 1 119 ? 6.142 2.179 13.128 1.00 94.06 119 ARG A CA 1
ATOM 884 C C . ARG A 1 119 ? 5.215 3.188 13.804 1.00 94.06 119 ARG A C 1
ATOM 886 O O . ARG A 1 119 ? 4.868 2.984 14.960 1.00 94.06 119 ARG A O 1
ATOM 893 N N . GLU A 1 120 ? 4.767 4.219 13.091 1.00 93.62 120 GLU A N 1
ATOM 894 C CA . GLU A 1 120 ? 3.804 5.207 13.608 1.00 93.62 120 GLU A CA 1
ATOM 895 C C . GLU A 1 120 ? 2.460 4.566 13.989 1.00 93.62 120 GLU A C 1
ATOM 897 O O . GLU A 1 120 ? 1.853 4.927 14.998 1.00 93.62 120 GLU A O 1
ATOM 902 N N . VAL A 1 121 ? 2.003 3.564 13.230 1.00 92.56 121 VAL A N 1
ATOM 903 C CA . VAL A 1 121 ? 0.782 2.818 13.574 1.00 92.56 121 VAL A CA 1
ATOM 904 C C . VAL A 1 121 ? 0.951 2.057 14.892 1.00 92.56 121 VAL A C 1
ATOM 906 O O . VAL A 1 121 ? 0.035 2.071 15.724 1.00 92.56 121 VAL A O 1
ATOM 909 N N . PHE A 1 122 ? 2.112 1.435 15.115 1.00 86.69 122 PHE A N 1
ATOM 910 C CA . PHE A 1 122 ? 2.412 0.717 16.358 1.00 86.69 122 PHE A CA 1
ATOM 911 C C . PHE A 1 122 ? 2.644 1.647 17.551 1.00 86.69 122 PHE A C 1
ATOM 913 O O . PHE A 1 122 ? 2.107 1.381 18.623 1.00 86.69 122 PHE A O 1
ATOM 920 N N . ALA A 1 123 ? 3.353 2.762 17.359 1.00 86.94 123 ALA A N 1
ATOM 921 C CA . ALA A 1 123 ? 3.605 3.755 18.405 1.00 86.94 123 ALA A CA 1
ATOM 922 C C . ALA A 1 123 ? 2.313 4.411 18.930 1.00 86.94 123 ALA A C 1
ATOM 924 O O . ALA A 1 123 ? 2.283 4.903 20.053 1.00 86.94 123 ALA A O 1
ATOM 925 N N . GLY A 1 124 ? 1.231 4.377 18.137 1.00 68.31 124 GLY A N 1
ATOM 926 C CA . GLY A 1 124 ? 0.084 5.256 18.350 1.00 68.31 124 GLY A CA 1
ATOM 927 C C . GLY A 1 124 ? 0.452 6.638 17.827 1.00 68.31 124 GLY A C 1
ATOM 928 O O . GLY A 1 124 ? 1.575 7.089 18.029 1.00 68.31 124 GLY A O 1
ATOM 929 N N . ALA A 1 125 ? -0.446 7.274 17.072 1.00 50.88 125 ALA A N 1
ATOM 930 C CA . ALA A 1 125 ? -0.148 8.560 16.446 1.00 50.88 125 ALA A CA 1
ATOM 931 C C . ALA A 1 125 ? 0.476 9.525 17.476 1.00 50.88 125 ALA A C 1
ATOM 933 O O . ALA A 1 125 ? -0.052 9.596 18.591 1.00 50.88 125 ALA A O 1
ATOM 934 N N . PRO A 1 126 ? 1.562 10.253 17.145 1.00 44.47 126 PRO A N 1
ATOM 935 C CA . PRO A 1 126 ? 1.997 11.348 17.997 1.00 44.47 126 PRO A CA 1
ATOM 936 C C . PRO A 1 126 ? 0.789 12.266 18.191 1.00 44.47 126 PRO A C 1
ATOM 938 O O . PRO A 1 126 ? 0.134 12.646 17.217 1.00 44.47 126 PRO A O 1
ATOM 941 N N . GLN A 1 127 ? 0.436 12.537 19.450 1.00 43.19 127 GLN A N 1
ATOM 942 C CA . GLN A 1 127 ? -0.521 13.590 19.763 1.00 43.19 127 GLN A CA 1
ATOM 943 C C . GLN A 1 127 ? 0.021 14.854 19.102 1.00 43.19 127 GLN A C 1
ATOM 945 O O . GLN A 1 127 ? 1.106 15.305 19.450 1.00 43.19 127 GLN A O 1
ATOM 950 N N . SER A 1 128 ? -0.692 15.364 18.098 1.00 44.16 128 SER A N 1
ATOM 951 C CA . SER A 1 128 ? -0.411 16.677 17.535 1.00 44.16 128 SER A CA 1
ATOM 952 C C . SER A 1 128 ? -0.396 17.680 18.683 1.00 44.16 128 SER A C 1
ATOM 954 O O . SER A 1 128 ? -1.356 17.713 19.462 1.00 44.16 128 SER A O 1
ATOM 956 N N . ASP A 1 129 ? 0.696 18.429 18.788 1.00 45.84 129 ASP A N 1
ATOM 957 C CA . ASP A 1 129 ? 0.923 19.453 19.798 1.00 45.84 129 ASP A CA 1
ATOM 958 C C . ASP A 1 129 ? -0.331 20.305 20.021 1.00 45.84 129 ASP A C 1
ATOM 960 O O . ASP A 1 129 ? -1.009 20.729 19.079 1.00 45.84 129 ASP A O 1
ATOM 964 N N . LYS A 1 130 ? -0.660 20.519 21.298 1.00 35.56 130 LYS A N 1
ATOM 965 C CA . LYS A 1 130 ? -1.682 21.488 21.693 1.00 35.56 130 LYS A CA 1
ATOM 966 C C . LYS A 1 130 ? -1.268 22.861 21.146 1.00 35.56 130 LYS A C 1
ATOM 968 O O . LYS A 1 130 ? -0.112 23.229 21.344 1.00 35.56 130 LYS A O 1
ATOM 973 N N . PRO A 1 131 ? -2.169 23.627 20.514 1.00 46.97 131 PRO A N 1
ATOM 974 C CA . PRO A 1 131 ? -1.926 25.049 20.349 1.00 46.97 131 PRO A CA 1
ATOM 975 C C . PRO A 1 131 ? -1.917 25.687 21.747 1.00 46.97 131 PRO A C 1
ATOM 977 O O . PRO A 1 131 ? -2.842 25.452 22.531 1.00 46.97 131 PRO A O 1
ATOM 980 N N . GLU A 1 132 ? -0.831 26.397 22.060 1.00 42.62 132 GLU A N 1
ATOM 981 C CA . GLU A 1 132 ? -0.732 27.316 23.204 1.00 42.62 132 GLU A CA 1
ATOM 982 C C . GLU A 1 132 ? -1.758 28.453 23.106 1.00 42.62 132 GLU A C 1
ATOM 984 O O . GLU A 1 132 ? -2.059 28.892 21.968 1.00 42.62 132 GLU A O 1
#

Foldseek 3Di:
DDPVVVVVVVVVVLVPDFAFKAKAKDWDQFPVGIFIFIDMDGFPDPPVVPPDDPVVVPPPPPPPPHGDRPLRNVLVNLVRNLVRQLVNLVVCVVVVRDDPVVSVVSNVVSVVVSVVVNVCSVVDHPDDDDDD

Radius of gyration: 20.46 Å; Cα contacts (8 Å, |Δi|>4): 140; chains: 1; bounding box: 46×53×47 Å

Sequence (132 aa):
MTDDEIKSTLRRIQSNIRVTKVVATRSVKGKGGDTYAGFSAAWNTVQDDAGGGIDALLSDTAEAQSGMTLREARVAHLMVAMQADLAAHDAALAGGNISNNYHREAHRGIKANYSRMIREVFAGAPQSDKPE

Solvent-accessible surface area (backbone atoms only — not comparable to full-atom values): 7724 Å² total; per-residue (Å²): 135,53,75,66,59,51,52,52,50,52,52,55,50,59,73,66,49,62,42,47,67,41,72,25,74,30,75,38,83,31,89,84,45,77,26,72,26,72,36,72,51,73,42,83,69,86,72,74,84,72,85,70,57,80,72,70,75,70,47,88,80,68,66,84,75,64,38,29,45,66,68,52,40,50,45,52,34,46,56,40,33,50,51,11,47,49,49,8,43,53,52,24,42,75,70,65,32,46,52,75,65,58,46,53,53,47,53,54,49,51,56,53,51,46,54,51,53,46,50,40,65,72,71,46,73,78,77,74,77,79,84,128

Mean predicted aligned error: 10.09 Å

Secondary structure (DSSP, 8-state):
--HHHHHHHHHHHHHH--B-EEEEEEEEEETTEEEEEEEEEE-S-----S---TTGGG-TTTGGG-SB-HHHHHHHHHHHHHHHHHHHHHHHHHTTSS-HHHHHHHHHHHHHHHHHHHHHHHH---------

pLDDT: mean 81.75, std 19.53, range [35.56, 98.12]